Protein AF-A0A354V1D7-F1 (afdb_monomer)

Mean predicted aligned error: 10.16 Å

Radius of gyration: 13.96 Å; Cα contacts (8 Å, |Δi|>4): 40; chains: 1; bounding box: 27×43×30 Å

Solvent-accessible surface area (backbone atoms only — not comparable to full-atom values): 4253 Å² total; per-residue (Å²): 130,57,72,58,52,54,52,28,47,46,69,61,54,38,93,91,54,52,58,76,78,96,73,90,81,88,77,58,100,84,60,48,72,66,57,52,23,50,52,50,43,53,52,58,69,66,44,84,54,80,74,69,66,50,86,68,93,81,85,86,86,75,136

Sequence (63 aa):
MSATLERATALLFPPEGRQALDVKFFFAPSATVEALAQQIIVCFDAMGDNARVINRIDRGLTS

Structure (mmCIF, N/CA/C/O backbone):
data_AF-A0A354V1D7-F1
#
_entry.id   AF-A0A354V1D7-F1
#
loop_
_atom_site.group_PDB
_atom_site.id
_atom_site.type_symbol
_atom_site.label_atom_id
_atom_site.label_alt_id
_atom_site.label_comp_id
_atom_site.label_asym_id
_atom_site.label_entity_id
_atom_site.label_seq_id
_atom_site.pdbx_PDB_ins_code
_atom_site.Cartn_x
_atom_site.Cartn_y
_atom_site.Cartn_z
_atom_site.occupancy
_atom_site.B_iso_or_equiv
_atom_site.auth_seq_id
_atom_site.auth_comp_id
_atom_site.auth_asym_id
_atom_site.auth_atom_id
_atom_site.pdbx_PDB_model_num
ATOM 1 N N . MET A 1 1 ? -10.611 9.280 -6.103 1.00 60.78 1 MET A N 1
ATOM 2 C CA . MET A 1 1 ? -10.187 8.396 -4.995 1.00 60.78 1 MET A CA 1
ATOM 3 C C . MET A 1 1 ? -9.198 9.210 -4.150 1.00 60.78 1 MET A C 1
ATOM 5 O O . MET A 1 1 ? -8.806 10.274 -4.617 1.00 60.78 1 MET A O 1
ATOM 9 N N . SER A 1 2 ? -8.892 8.875 -2.887 1.00 87.19 2 SER A N 1
ATOM 10 C CA . SER A 1 2 ? -7.912 9.692 -2.135 1.00 87.19 2 SER A CA 1
ATOM 11 C C . SER A 1 2 ? -6.501 9.427 -2.679 1.00 87.19 2 SER A C 1
ATOM 13 O O . SER A 1 2 ? -6.194 8.293 -3.046 1.00 87.19 2 SER A O 1
ATOM 15 N N . ALA A 1 3 ? -5.639 10.448 -2.735 1.00 88.31 3 ALA A N 1
ATOM 16 C CA . ALA A 1 3 ? -4.283 10.311 -3.286 1.00 88.31 3 ALA A CA 1
ATOM 17 C C . ALA A 1 3 ? -3.455 9.233 -2.554 1.00 88.31 3 ALA A C 1
ATOM 19 O O . ALA A 1 3 ? -2.651 8.525 -3.160 1.00 88.31 3 ALA A O 1
ATOM 20 N N . THR A 1 4 ? -3.694 9.059 -1.251 1.00 89.50 4 THR A N 1
ATOM 21 C CA . THR A 1 4 ? -3.079 8.005 -0.433 1.00 89.50 4 THR A CA 1
ATOM 22 C C . THR A 1 4 ? -3.519 6.612 -0.879 1.00 89.50 4 THR A C 1
ATOM 24 O O . THR A 1 4 ? -2.688 5.715 -1.004 1.00 89.50 4 THR A O 1
ATOM 27 N N . LEU A 1 5 ? -4.812 6.426 -1.164 1.00 89.00 5 LEU A N 1
ATOM 28 C CA . LEU A 1 5 ? -5.338 5.153 -1.659 1.00 89.00 5 LEU A CA 1
ATOM 29 C C . LEU A 1 5 ? -4.814 4.836 -3.061 1.00 89.00 5 LEU A C 1
ATOM 31 O O . LEU A 1 5 ? -4.430 3.698 -3.323 1.00 89.00 5 LEU A O 1
ATOM 35 N 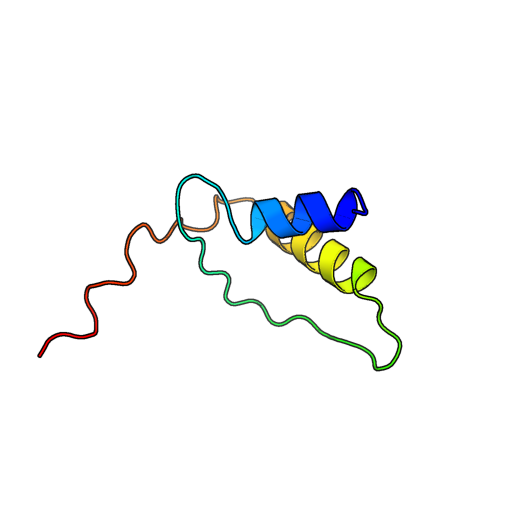N . GLU A 1 6 ? -4.751 5.835 -3.943 1.00 89.94 6 GLU A N 1
ATOM 36 C CA . GLU A 1 6 ? -4.192 5.690 -5.293 1.00 89.94 6 GLU A CA 1
ATOM 37 C C . GLU A 1 6 ? -2.727 5.244 -5.241 1.00 89.94 6 GLU A C 1
ATOM 39 O O . GLU A 1 6 ? -2.356 4.265 -5.892 1.00 89.94 6 GLU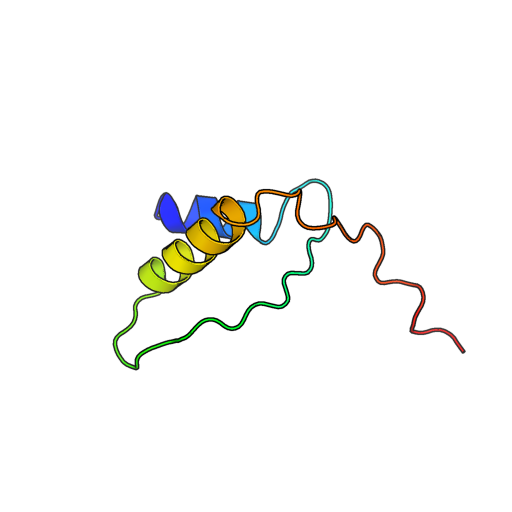 A O 1
ATOM 44 N N . ARG A 1 7 ? -1.913 5.882 -4.391 1.00 88.19 7 ARG A N 1
ATOM 45 C CA . ARG A 1 7 ? -0.505 5.509 -4.211 1.00 88.19 7 ARG A CA 1
ATOM 46 C C . ARG A 1 7 ? -0.342 4.104 -3.626 1.00 88.19 7 ARG A C 1
ATOM 48 O O . ARG A 1 7 ? 0.445 3.325 -4.154 1.00 88.19 7 ARG A O 1
ATOM 55 N N . ALA A 1 8 ? -1.083 3.758 -2.572 1.00 87.25 8 ALA A N 1
ATOM 56 C CA . ALA A 1 8 ? -1.020 2.419 -1.980 1.00 87.25 8 ALA A CA 1
ATOM 57 C C . ALA A 1 8 ? -1.434 1.327 -2.983 1.00 87.25 8 ALA A C 1
ATOM 59 O O . ALA A 1 8 ? -0.802 0.275 -3.054 1.00 87.25 8 ALA A O 1
ATOM 60 N N . THR A 1 9 ? -2.451 1.599 -3.805 1.00 86.94 9 THR A N 1
ATOM 61 C CA . THR A 1 9 ? -2.903 0.684 -4.863 1.00 86.94 9 THR A CA 1
ATOM 62 C C . THR A 1 9 ? -1.820 0.477 -5.920 1.00 86.94 9 THR A C 1
ATOM 64 O O . THR A 1 9 ? -1.548 -0.662 -6.288 1.00 86.94 9 THR A O 1
ATOM 67 N N . ALA A 1 10 ? -1.163 1.547 -6.375 1.00 86.94 10 ALA A N 1
ATOM 68 C CA . ALA A 1 10 ? -0.090 1.457 -7.367 1.00 86.94 10 ALA A CA 1
ATOM 69 C C . ALA A 1 10 ? 1.122 0.647 -6.870 1.00 86.94 10 ALA A C 1
ATOM 71 O O . ALA A 1 10 ? 1.755 -0.049 -7.659 1.00 86.94 10 ALA A O 1
ATOM 72 N N . LEU A 1 11 ? 1.422 0.712 -5.568 1.00 82.50 11 LEU A N 1
ATOM 73 C CA . LEU A 1 11 ? 2.487 -0.080 -4.943 1.00 82.50 11 LEU A CA 1
ATOM 74 C C . LEU A 1 11 ? 2.129 -1.569 -4.851 1.00 82.50 11 LEU A C 1
ATOM 76 O O . LEU A 1 11 ? 2.974 -2.421 -5.095 1.00 82.50 11 LEU A O 1
ATOM 80 N N . LEU A 1 12 ? 0.875 -1.898 -4.529 1.00 80.25 12 LEU A N 1
ATOM 81 C CA . LEU A 1 12 ? 0.418 -3.291 -4.453 1.00 80.25 12 LEU A CA 1
ATOM 82 C C . LEU A 1 12 ? 0.241 -3.939 -5.833 1.00 80.25 12 LEU A C 1
ATOM 84 O O . LEU A 1 12 ? 0.463 -5.141 -5.987 1.00 80.25 12 LEU A O 1
ATOM 88 N N . PHE A 1 13 ? -0.168 -3.151 -6.827 1.00 81.62 13 PHE A N 1
ATOM 89 C CA . PHE A 1 13 ? -0.485 -3.613 -8.178 1.00 81.62 13 PHE A CA 1
ATOM 90 C C . PHE A 1 13 ? 0.303 -2.819 -9.228 1.00 81.62 13 PHE A C 1
ATOM 92 O O . PHE A 1 13 ? -0.292 -2.078 -10.019 1.00 81.62 13 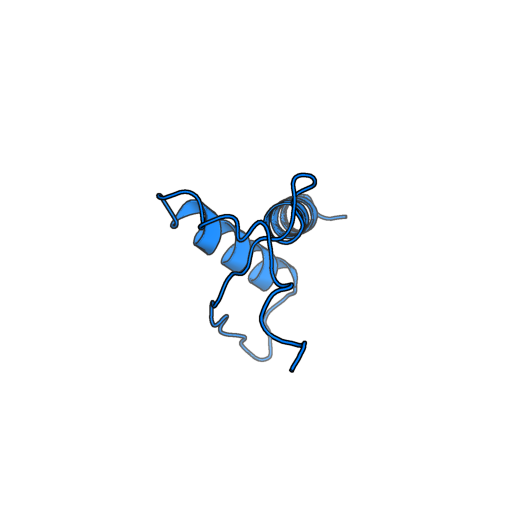PHE A O 1
ATOM 99 N N . PRO A 1 14 ? 1.641 -2.939 -9.249 1.00 80.81 14 PRO A N 1
ATOM 100 C CA . PRO A 1 14 ? 2.445 -2.230 -10.226 1.00 80.81 14 PRO A CA 1
ATOM 101 C C . PRO A 1 14 ? 2.138 -2.735 -11.648 1.00 80.81 14 PRO A C 1
ATOM 103 O O . PRO A 1 14 ? 1.897 -3.927 -11.849 1.00 80.81 14 PRO A O 1
ATOM 106 N N . PRO A 1 15 ? 2.192 -1.861 -12.666 1.00 77.81 15 PRO A N 1
ATOM 107 C CA . PRO A 1 15 ? 1.898 -2.240 -14.050 1.00 77.81 15 PRO A CA 1
ATOM 108 C C . PRO A 1 15 ? 2.909 -3.239 -14.635 1.00 77.81 15 PRO A C 1
ATOM 110 O O . PRO A 1 15 ? 2.592 -3.946 -15.588 1.00 77.81 15 PRO A O 1
ATOM 113 N N . GLU A 1 16 ? 4.115 -3.315 -14.067 1.00 72.31 16 GLU A N 1
ATOM 114 C CA . GLU A 1 16 ? 5.221 -4.128 -14.588 1.00 72.31 16 GLU A CA 1
ATOM 115 C C . GLU A 1 16 ? 5.201 -5.591 -14.112 1.00 72.31 16 GLU A C 1
ATOM 117 O O . GLU A 1 16 ? 6.029 -6.390 -14.547 1.00 72.31 16 GLU A O 1
ATOM 122 N N . GLY A 1 17 ? 4.260 -5.980 -13.242 1.00 67.00 17 GLY A N 1
ATOM 123 C CA . GLY A 1 17 ? 4.147 -7.367 -12.795 1.00 67.00 17 GLY A CA 1
ATOM 124 C C . GLY A 1 17 ? 3.434 -7.541 -11.458 1.00 67.00 17 GLY A C 1
ATOM 125 O O . GLY A 1 17 ? 2.569 -6.762 -11.076 1.00 67.00 17 GLY A O 1
ATOM 126 N N . ARG A 1 18 ? 3.782 -8.611 -10.737 1.00 63.12 18 ARG A N 1
ATOM 127 C CA . ARG A 1 18 ? 3.244 -8.902 -9.402 1.00 63.12 18 ARG A CA 1
ATOM 128 C C . ARG A 1 18 ? 4.355 -8.767 -8.368 1.00 63.12 18 ARG A C 1
ATOM 130 O O . ARG A 1 18 ? 5.407 -9.390 -8.503 1.00 63.12 18 ARG A O 1
ATOM 137 N N . GLN A 1 19 ? 4.111 -7.978 -7.329 1.00 64.44 19 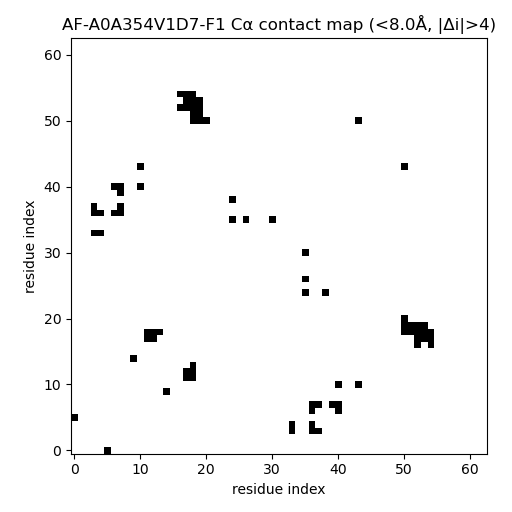GLN A N 1
ATOM 138 C CA . GLN A 1 19 ? 4.956 -7.934 -6.140 1.00 64.44 19 GLN A CA 1
ATOM 139 C C . GLN A 1 19 ? 4.287 -8.752 -5.036 1.00 64.44 19 GLN A C 1
ATOM 141 O O . GLN A 1 19 ? 3.091 -8.618 -4.787 1.00 64.44 19 GLN A O 1
ATOM 146 N N . ALA A 1 20 ? 5.052 -9.640 -4.406 1.00 64.69 20 ALA A N 1
ATOM 147 C CA . ALA A 1 20 ? 4.592 -10.389 -3.247 1.00 64.69 20 ALA A CA 1
ATOM 148 C C . ALA A 1 20 ? 5.178 -9.730 -2.001 1.00 64.69 20 ALA A C 1
ATOM 150 O O . ALA A 1 20 ? 6.396 -9.709 -1.823 1.00 64.69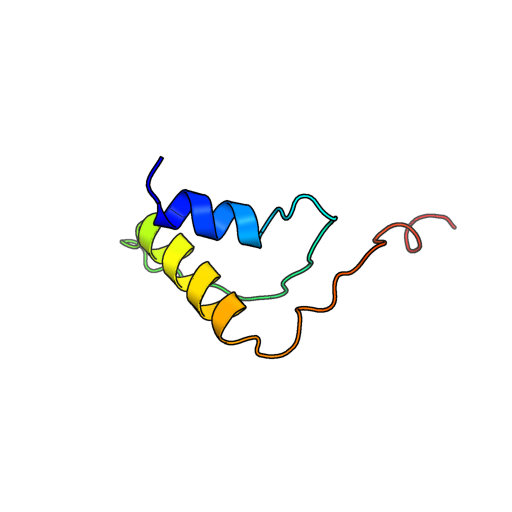 20 ALA A O 1
ATOM 151 N N . LEU A 1 21 ? 4.303 -9.183 -1.165 1.00 66.12 21 LEU A N 1
ATOM 152 C CA . LEU A 1 21 ? 4.668 -8.573 0.102 1.00 66.12 21 LEU A CA 1
ATOM 153 C C . LEU A 1 21 ? 4.110 -9.443 1.233 1.00 66.12 21 LEU A C 1
ATOM 155 O O . LEU A 1 21 ? 2.898 -9.483 1.436 1.00 66.12 21 LEU A O 1
ATOM 159 N N . ASP A 1 22 ? 4.983 -10.147 1.954 1.00 68.25 22 ASP A N 1
ATOM 160 C CA . ASP A 1 22 ? 4.597 -10.855 3.180 1.00 68.25 22 ASP A CA 1
ATOM 161 C C . ASP A 1 22 ? 4.748 -9.910 4.376 1.00 68.25 22 ASP A C 1
ATOM 163 O O . ASP A 1 22 ? 5.791 -9.846 5.028 1.00 68.25 22 ASP A O 1
ATOM 167 N N . VAL A 1 23 ? 3.718 -9.091 4.601 1.00 65.75 23 VAL A N 1
ATOM 168 C CA . VAL A 1 23 ? 3.682 -8.101 5.681 1.00 65.75 23 VAL A CA 1
ATOM 169 C C . VAL A 1 23 ? 2.396 -8.251 6.477 1.00 65.75 23 VAL A C 1
ATOM 171 O O . VAL A 1 23 ? 1.295 -8.333 5.933 1.00 65.75 23 VAL A O 1
ATOM 174 N N . LYS A 1 24 ? 2.540 -8.239 7.804 1.00 72.25 24 LYS A N 1
ATOM 175 C CA . LYS A 1 24 ? 1.414 -8.190 8.736 1.00 72.25 24 LYS A CA 1
ATOM 176 C C . LYS A 1 24 ? 1.068 -6.739 9.039 1.00 72.25 24 LYS A C 1
ATOM 178 O O . LYS A 1 24 ? 1.834 -6.045 9.702 1.00 72.25 24 LYS A O 1
ATOM 183 N N . PHE A 1 25 ? -0.105 -6.311 8.591 1.00 71.44 25 PHE A N 1
ATOM 184 C CA . PHE A 1 25 ? -0.687 -5.035 8.993 1.00 71.44 25 PHE A CA 1
ATOM 185 C C . PHE A 1 25 ? -1.492 -5.221 10.277 1.00 71.44 25 PHE A C 1
ATOM 187 O O . PHE A 1 25 ? -2.289 -6.154 10.392 1.00 71.44 25 PHE A O 1
ATOM 194 N N . PHE A 1 26 ? -1.291 -4.333 11.247 1.00 71.81 26 PHE A N 1
ATOM 195 C CA . PHE A 1 26 ? -2.072 -4.337 12.479 1.00 71.81 26 PHE A CA 1
ATOM 196 C C . PHE A 1 26 ? -3.247 -3.372 12.323 1.00 71.81 26 PHE A C 1
ATOM 198 O O . PHE A 1 26 ? -3.064 -2.189 12.022 1.00 71.81 26 PHE A O 1
ATOM 205 N N . PHE A 1 27 ? -4.460 -3.891 12.519 1.00 78.12 27 PHE A N 1
ATOM 206 C CA . PHE A 1 27 ? -5.701 -3.138 12.370 1.00 78.12 27 PHE A CA 1
ATOM 207 C C . PHE A 1 27 ? -6.416 -3.017 13.711 1.00 78.12 27 PHE A C 1
ATOM 209 O O . PHE A 1 27 ? -6.842 -4.014 14.293 1.00 78.12 27 PHE A O 1
ATOM 216 N N . ALA A 1 28 ? -6.541 -1.788 14.210 1.00 81.62 28 ALA A N 1
ATOM 217 C CA . ALA A 1 28 ? -7.415 -1.503 15.339 1.00 81.62 28 ALA A CA 1
ATOM 218 C C . ALA A 1 28 ? -8.886 -1.512 14.870 1.00 81.62 28 ALA A C 1
ATOM 220 O O . ALA A 1 28 ? -9.147 -1.162 13.719 1.00 81.62 28 ALA A O 1
ATOM 221 N N . PRO A 1 29 ? -9.863 -1.830 15.740 1.00 80.62 29 PRO A N 1
ATOM 222 C CA . PRO A 1 29 ? -11.284 -1.848 15.369 1.00 80.62 29 PRO A CA 1
ATOM 223 C C . PRO A 1 29 ? -11.827 -0.521 14.807 1.00 80.62 29 PRO A C 1
ATOM 225 O O . PRO A 1 29 ? -12.840 -0.520 14.118 1.00 80.62 29 PRO A O 1
ATOM 228 N N . SER A 1 30 ? -11.163 0.603 15.094 1.00 83.62 30 SER A N 1
ATOM 229 C CA . SER A 1 30 ? -11.503 1.947 14.608 1.00 83.62 30 SER A CA 1
ATOM 230 C C . SER A 1 30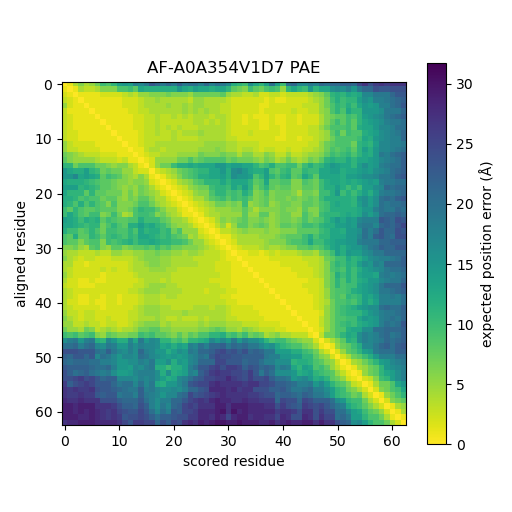 ? -10.616 2.442 13.458 1.00 83.62 30 SER A C 1
ATOM 232 O O . SER A 1 30 ? -10.705 3.608 13.073 1.00 83.62 30 SER A O 1
ATOM 234 N N . ALA A 1 31 ? -9.724 1.600 12.932 1.00 83.00 31 ALA A N 1
ATOM 235 C CA . ALA A 1 31 ? -8.815 2.002 11.869 1.00 83.00 31 ALA A CA 1
ATOM 236 C C . ALA A 1 31 ? -9.563 2.210 10.543 1.00 83.00 31 ALA A C 1
ATOM 238 O O . ALA A 1 31 ? -10.467 1.456 10.184 1.00 83.00 31 ALA A O 1
ATOM 239 N N . THR A 1 32 ? -9.164 3.247 9.809 1.00 88.31 32 THR A N 1
ATOM 240 C CA . THR A 1 32 ? -9.736 3.588 8.504 1.00 88.31 32 THR A CA 1
ATOM 241 C C . THR A 1 32 ? -8.946 2.946 7.369 1.00 88.31 32 THR A C 1
ATOM 243 O O . THR A 1 32 ? -7.784 2.560 7.526 1.00 88.31 32 THR A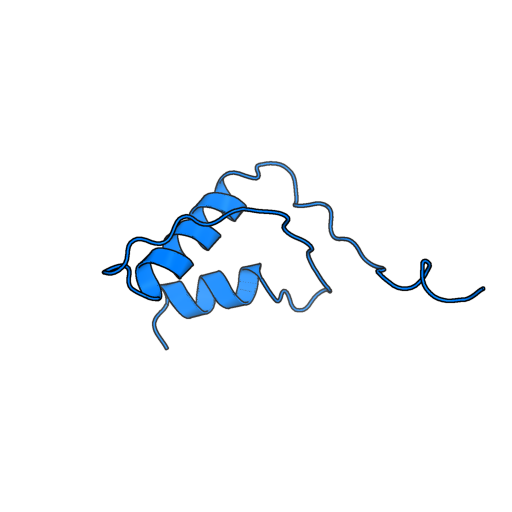 O 1
ATOM 246 N N . VAL A 1 33 ? -9.556 2.872 6.188 1.00 86.25 33 VAL A N 1
ATOM 247 C CA . VAL A 1 33 ? -8.882 2.385 4.975 1.00 86.25 33 VAL A CA 1
ATOM 248 C C . VAL A 1 33 ? -7.685 3.282 4.622 1.00 86.25 33 VAL A C 1
ATOM 250 O O . VAL A 1 33 ? -6.645 2.789 4.196 1.00 86.25 33 VAL A O 1
ATOM 253 N N . GLU A 1 34 ? -7.763 4.585 4.896 1.00 88.81 34 GLU A N 1
ATOM 254 C CA . GLU A 1 34 ? -6.641 5.520 4.775 1.00 88.81 34 GLU A CA 1
ATOM 255 C C . GLU A 1 34 ? -5.477 5.159 5.704 1.00 88.81 34 GLU A C 1
AT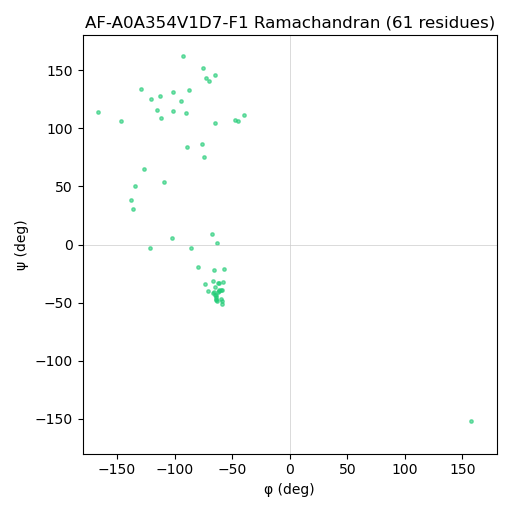OM 257 O O . GLU A 1 34 ? -4.321 5.234 5.290 1.00 88.81 34 GLU A O 1
ATOM 262 N N . ALA A 1 35 ? -5.760 4.728 6.938 1.00 86.81 35 ALA A N 1
ATOM 263 C CA . ALA A 1 35 ? -4.721 4.284 7.860 1.00 86.81 35 ALA A CA 1
ATOM 264 C C . ALA A 1 35 ? -4.019 3.015 7.347 1.00 86.81 35 ALA A C 1
ATOM 266 O O . ALA A 1 35 ? -2.802 2.895 7.489 1.00 86.81 35 ALA A O 1
ATOM 267 N N . LEU A 1 36 ? -4.754 2.100 6.698 1.00 85.88 36 LEU A N 1
ATOM 268 C CA . LEU A 1 36 ? -4.157 0.948 6.013 1.00 85.88 36 LEU A CA 1
ATOM 269 C C . LEU A 1 36 ? -3.249 1.388 4.862 1.00 85.88 36 LEU A C 1
ATOM 271 O O . LEU A 1 36 ? -2.110 0.937 4.758 1.00 85.88 36 LEU A O 1
ATOM 275 N N . ALA A 1 37 ? -3.748 2.287 4.012 1.00 88.50 37 ALA A N 1
ATOM 276 C CA . ALA A 1 37 ? -3.017 2.801 2.860 1.00 88.50 37 ALA A CA 1
ATOM 277 C C . ALA A 1 37 ? -1.706 3.478 3.283 1.00 88.50 37 ALA A C 1
ATOM 279 O O . ALA A 1 37 ? -0.668 3.272 2.656 1.00 88.50 37 ALA A O 1
ATOM 280 N N . GLN A 1 38 ? -1.728 4.212 4.398 1.00 87.06 38 GLN A N 1
ATOM 281 C CA . GLN A 1 38 ? -0.533 4.817 4.973 1.00 87.06 38 GLN A CA 1
ATOM 282 C C . GLN A 1 38 ? 0.479 3.761 5.447 1.00 87.06 38 GLN A C 1
ATOM 284 O O . GLN A 1 38 ? 1.670 3.906 5.178 1.00 87.06 38 GLN A O 1
ATOM 289 N N . GLN A 1 39 ? 0.026 2.689 6.113 1.00 85.44 39 GLN A N 1
ATOM 290 C CA . GLN A 1 39 ? 0.912 1.596 6.538 1.00 85.44 39 GLN A CA 1
ATOM 291 C C . GLN A 1 39 ? 1.566 0.899 5.340 1.00 85.44 39 GLN A C 1
ATOM 293 O O . GLN A 1 39 ? 2.758 0.607 5.392 1.00 85.44 39 GLN A O 1
ATOM 298 N N . ILE A 1 40 ? 0.818 0.675 4.254 1.00 84.31 40 ILE A N 1
ATOM 299 C CA . ILE A 1 40 ? 1.346 0.103 3.007 1.00 84.31 40 ILE A CA 1
ATOM 300 C C . ILE A 1 40 ? 2.462 0.990 2.451 1.00 84.31 40 ILE A C 1
ATOM 302 O O . ILE A 1 40 ? 3.560 0.499 2.204 1.00 84.31 40 ILE A O 1
ATOM 306 N N . ILE A 1 41 ? 2.209 2.297 2.312 1.00 85.88 41 ILE A N 1
ATOM 307 C CA . ILE A 1 41 ? 3.197 3.250 1.784 1.00 85.88 41 ILE A CA 1
ATOM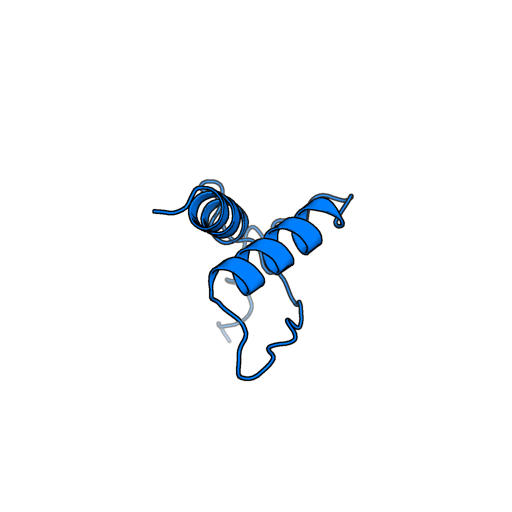 308 C C . ILE A 1 41 ? 4.464 3.250 2.638 1.00 85.88 41 ILE A C 1
ATOM 310 O O . ILE A 1 41 ? 5.552 3.109 2.095 1.00 85.88 41 ILE A O 1
ATOM 314 N N . VAL A 1 42 ? 4.332 3.354 3.965 1.00 84.50 42 VAL A N 1
ATOM 315 C CA . VAL A 1 42 ? 5.485 3.334 4.880 1.00 84.50 42 VAL A CA 1
ATOM 316 C C . VAL A 1 42 ? 6.269 2.033 4.751 1.00 84.50 42 VAL A C 1
ATOM 318 O O . VAL A 1 42 ? 7.494 2.058 4.785 1.00 84.50 42 VAL A O 1
ATOM 321 N N . CYS A 1 43 ? 5.583 0.901 4.590 1.00 80.94 43 CYS A N 1
ATOM 322 C CA . CYS A 1 43 ? 6.247 -0.386 4.451 1.00 80.94 43 CYS A CA 1
ATOM 323 C C . CYS A 1 43 ? 7.091 -0.441 3.171 1.00 80.94 43 CYS A C 1
ATOM 325 O O . CYS A 1 43 ? 8.271 -0.764 3.244 1.00 80.94 43 CYS A O 1
ATOM 327 N N . PHE A 1 44 ? 6.528 -0.037 2.030 1.00 78.81 44 PHE A N 1
ATOM 328 C CA . PHE A 1 44 ? 7.260 0.030 0.763 1.00 78.81 44 PHE A CA 1
ATOM 329 C C . PHE A 1 44 ? 8.384 1.075 0.773 1.00 78.81 44 PHE A C 1
ATOM 331 O O . PHE A 1 44 ? 9.470 0.786 0.284 1.00 78.81 44 PHE A O 1
ATOM 338 N N . ASP A 1 45 ? 8.164 2.253 1.364 1.00 78.88 45 ASP A N 1
ATOM 339 C CA . ASP A 1 45 ? 9.190 3.301 1.469 1.00 78.88 45 ASP A CA 1
ATOM 340 C C . ASP A 1 45 ? 10.351 2.866 2.395 1.00 78.88 45 ASP A C 1
ATOM 342 O O . ASP A 1 45 ? 11.499 3.255 2.181 1.00 78.88 45 ASP A O 1
ATOM 346 N N . ALA A 1 46 ? 10.079 2.039 3.414 1.00 75.88 46 ALA A N 1
ATOM 347 C CA . ALA A 1 46 ? 11.092 1.483 4.315 1.00 75.88 46 ALA A CA 1
ATOM 348 C C . ALA A 1 46 ? 11.851 0.282 3.721 1.00 75.88 46 ALA A C 1
ATOM 350 O O . ALA A 1 46 ? 12.950 -0.040 4.181 1.00 75.88 46 ALA A O 1
ATOM 351 N N . MET A 1 47 ? 11.298 -0.378 2.699 1.00 71.31 47 MET A N 1
ATOM 352 C CA . MET A 1 47 ? 11.993 -1.397 1.913 1.00 71.31 47 MET A CA 1
ATOM 353 C C . MET A 1 47 ? 12.999 -0.704 0.986 1.00 71.31 47 MET A C 1
ATOM 355 O O . MET A 1 47 ? 12.792 -0.585 -0.214 1.00 71.31 47 MET A O 1
ATOM 359 N N . GLY A 1 48 ? 14.114 -0.235 1.550 1.00 56.97 48 GLY A N 1
ATOM 360 C CA . GLY A 1 48 ? 15.207 0.414 0.811 1.00 56.97 48 GLY A CA 1
ATOM 361 C C . GLY A 1 48 ? 15.918 -0.481 -0.215 1.00 56.97 48 GLY A C 1
ATOM 362 O O . GLY A 1 48 ? 16.854 -0.031 -0.869 1.00 56.97 48 GLY A O 1
ATOM 363 N N . ASP A 1 49 ? 15.480 -1.730 -0.359 1.00 52.91 49 ASP A N 1
ATOM 364 C CA . ASP A 1 49 ? 15.909 -2.669 -1.383 1.00 52.91 49 ASP A CA 1
ATOM 365 C C . ASP A 1 49 ? 14.662 -3.051 -2.182 1.00 52.91 49 ASP A C 1
ATOM 367 O O . ASP A 1 49 ? 13.662 -3.453 -1.579 1.00 52.91 49 ASP A O 1
ATOM 371 N N . ASN A 1 50 ? 14.696 -2.876 -3.511 1.00 50.62 50 ASN A N 1
ATOM 372 C CA . ASN A 1 50 ? 13.558 -3.119 -4.403 1.00 50.62 50 ASN A CA 1
ATOM 373 C C . ASN A 1 50 ? 12.913 -4.451 -4.023 1.00 50.62 50 ASN A C 1
ATOM 375 O O . ASN A 1 50 ? 13.515 -5.499 -4.279 1.00 50.62 50 ASN A O 1
ATOM 379 N N . ALA A 1 51 ? 11.734 -4.401 -3.384 1.00 50.88 51 ALA A N 1
ATOM 380 C CA . ALA A 1 51 ? 10.958 -5.572 -2.996 1.00 50.88 51 ALA A CA 1
ATOM 381 C C . ALA A 1 51 ? 11.069 -6.582 -4.134 1.00 50.88 51 ALA A C 1
ATOM 383 O O . ALA A 1 51 ? 10.653 -6.254 -5.246 1.00 50.88 51 ALA A O 1
ATOM 384 N N . ARG A 1 52 ? 11.763 -7.715 -3.909 1.00 46.88 52 ARG A N 1
ATOM 385 C CA . ARG A 1 52 ? 12.156 -8.633 -4.991 1.00 46.88 52 ARG A CA 1
ATOM 386 C C . ARG A 1 52 ? 10.931 -8.878 -5.857 1.00 46.88 52 ARG A C 1
ATOM 388 O O . ARG A 1 52 ? 9.999 -9.549 -5.419 1.00 46.88 52 ARG A O 1
ATOM 395 N N . VAL A 1 53 ? 10.922 -8.303 -7.058 1.00 45.84 53 VAL A N 1
ATOM 396 C CA . VAL A 1 53 ? 9.806 -8.453 -7.983 1.00 45.84 53 VAL A CA 1
ATOM 397 C C . VAL A 1 53 ? 9.783 -9.928 -8.355 1.00 45.84 53 VAL A C 1
ATOM 399 O O . VAL A 1 53 ? 10.654 -10.416 -9.079 1.00 45.84 53 VAL A O 1
ATOM 402 N N . ILE A 1 54 ? 8.836 -10.676 -7.792 1.00 46.97 54 ILE A N 1
ATOM 403 C CA . ILE A 1 54 ? 8.665 -12.087 -8.115 1.00 46.97 54 ILE A CA 1
ATOM 404 C C . ILE A 1 54 ? 7.977 -12.139 -9.479 1.00 46.97 54 ILE A C 1
ATOM 406 O O . ILE A 1 54 ? 6.762 -12.254 -9.588 1.00 46.97 54 ILE A O 1
ATOM 410 N N . ASN A 1 55 ? 8.781 -12.083 -10.542 1.00 38.69 55 ASN A N 1
ATOM 411 C CA . ASN A 1 55 ? 8.333 -12.123 -11.939 1.00 38.69 55 ASN A CA 1
ATOM 412 C C . ASN A 1 55 ? 7.718 -13.471 -12.377 1.00 38.69 55 ASN A C 1
ATOM 414 O O . ASN A 1 55 ? 7.486 -13.685 -13.566 1.00 38.69 55 ASN A O 1
ATOM 418 N N . ARG A 1 56 ? 7.463 -14.413 -11.456 1.00 38.53 56 ARG A N 1
ATOM 419 C CA . ARG A 1 56 ? 6.793 -15.687 -11.759 1.00 38.53 56 ARG A CA 1
ATOM 420 C C . ARG A 1 56 ? 6.343 -16.414 -10.489 1.00 38.53 56 ARG A C 1
ATOM 422 O O . ARG A 1 56 ? 7.178 -16.923 -9.750 1.00 38.53 56 ARG A O 1
ATOM 429 N N . ILE A 1 57 ? 5.032 -16.547 -10.290 1.00 46.09 57 ILE A N 1
ATOM 430 C CA . ILE A 1 57 ? 4.428 -17.510 -9.348 1.00 46.09 57 ILE A CA 1
ATOM 431 C C . ILE A 1 57 ? 3.741 -18.605 -10.181 1.00 46.09 57 ILE A C 1
ATOM 433 O O . ILE A 1 57 ? 2.554 -18.825 -10.045 1.00 46.09 57 ILE A O 1
ATOM 437 N N . ASP A 1 58 ? 4.465 -19.246 -11.106 1.00 44.72 58 ASP A N 1
ATOM 438 C CA . ASP A 1 58 ? 3.901 -20.294 -11.986 1.00 44.72 58 ASP A CA 1
ATOM 439 C C . ASP A 1 58 ? 4.851 -21.493 -12.164 1.00 44.72 58 ASP A C 1
ATOM 441 O O . ASP A 1 58 ? 4.988 -22.049 -13.251 1.00 44.72 58 ASP A O 1
ATOM 445 N N . ARG A 1 59 ? 5.569 -21.909 -11.112 1.00 41.47 59 ARG A N 1
ATOM 446 C CA . ARG A 1 59 ? 6.337 -23.177 -11.133 1.00 41.47 59 ARG A CA 1
ATOM 447 C C . ARG A 1 59 ? 6.194 -24.011 -9.858 1.00 41.47 59 ARG A C 1
ATOM 449 O O . ARG A 1 59 ? 7.127 -24.700 -9.468 1.00 41.47 59 ARG A O 1
ATOM 456 N N . GLY A 1 60 ? 5.041 -23.928 -9.196 1.00 39.28 60 GLY A N 1
ATOM 457 C CA . GLY A 1 60 ? 4.742 -24.731 -8.000 1.00 39.28 60 GLY A CA 1
ATOM 458 C C . GLY A 1 60 ? 3.504 -25.624 -8.104 1.00 39.28 60 GLY A C 1
ATOM 459 O O . GLY A 1 60 ? 3.213 -26.341 -7.156 1.00 39.28 60 GLY A O 1
ATOM 460 N N . LEU A 1 61 ? 2.761 -25.584 -9.215 1.00 41.66 61 LEU A N 1
ATOM 461 C CA . LEU A 1 61 ? 1.484 -26.295 -9.369 1.00 41.66 61 LEU A CA 1
ATOM 462 C C . LEU A 1 61 ? 1.386 -27.030 -10.715 1.00 41.66 61 LEU A C 1
ATOM 464 O O . LEU A 1 61 ? 0.396 -26.911 -11.423 1.00 41.66 61 LEU A O 1
ATOM 468 N N . THR A 1 62 ? 2.403 -27.814 -11.065 1.00 39.72 62 THR A N 1
ATOM 469 C CA . THR A 1 62 ? 2.245 -28.955 -11.983 1.00 39.72 62 THR A CA 1
ATOM 470 C C . THR A 1 62 ? 3.219 -30.047 -11.554 1.00 39.72 62 THR A C 1
ATOM 472 O O . THR A 1 62 ? 4.420 -29.857 -11.725 1.00 39.72 62 THR A O 1
ATOM 475 N N . SER A 1 63 ? 2.650 -31.104 -10.956 1.00 38.16 63 SER A N 1
ATOM 476 C CA . SER A 1 63 ? 3.115 -32.504 -10.842 1.00 38.16 63 SER A CA 1
ATOM 477 C C . SER A 1 63 ? 4.616 -32.789 -10.801 1.00 38.16 63 SER A C 1
ATOM 479 O O . SER A 1 63 ? 5.268 -32.611 -11.855 1.00 38.16 63 SER A O 1
#

pLDDT: mean 70.92, std 17.03, range [38.16, 89.94]

Secondary structure (DSSP, 8-state):
--HHHHHHHHHHS-TTS-----------TT--HHHHHHHHHHHHHH--S---------SSS--

Foldseek 3Di:
DDPLQVVLCCLCDPPVAHFDDPDDDDDDPPDDPSNVSVVSVVVCVVCPDHRPRPRDPDDPPDD